Protein AF-A0A355A418-F1 (afdb_monomer_lite)

Secondary structure (DSSP, 8-state):
-HHHH-----STT--EEEESS--PPPTT-HHHHHHHHHHHHTT--HIIIIIHHHHHHHHHHHHTTT--STT---EEEE--THHHHSTTHHHHHTTS---------TTTHHHHHHHHH-

pLDDT: mean 83.94, std 14.79, range [40.25, 97.5]

Sequence (118 aa):
DSFWEGVDIPGSQLSNVVIMRLPFRVPTEPLFQAKWEALQQEGKDPFLNLSLPEAVLKFKQGFGRLIRTKTDRGTVIILDQRVTTKRYGKAFLTSIPGGEIIKATTEQIPILIKKWLE

Foldseek 3Di:
DVLLPDPPDDDPPLAEAEAADQPFDDCPDPVSVVQCVVCVVVVHHCCVVPRLVVSLVSLQSSVCSQCVDPPGHHDYHYNYCCLPPPPSVVSNQVSYDHDDDDDDDPVCVVVVRVVRVD

Radius of gyration: 16.39 Å; chains: 1; bounding box: 40×27×45 Å

Structure (mmCIF, N/CA/C/O backbone):
data_AF-A0A355A418-F1
#
_entry.id   AF-A0A355A418-F1
#
loop_
_atom_site.group_PDB
_atom_site.id
_atom_site.type_symbol
_atom_site.label_atom_id
_atom_site.label_alt_id
_atom_site.label_comp_id
_atom_site.label_asym_id
_atom_site.label_entity_id
_atom_site.label_seq_id
_atom_site.pdbx_PDB_ins_code
_atom_site.Cartn_x
_atom_site.Cartn_y
_atom_site.Cartn_z
_atom_site.occupancy
_atom_site.B_iso_or_equiv
_atom_site.auth_seq_id
_atom_site.auth_comp_id
_atom_site.auth_asym_id
_atom_site.auth_atom_id
_atom_site.pdbx_PDB_model_num
ATOM 1 N N . ASP A 1 1 ? -9.157 12.067 -4.590 1.00 48.84 1 ASP A N 1
ATOM 2 C CA . ASP A 1 1 ? -9.200 10.636 -4.964 1.00 48.84 1 ASP A CA 1
ATOM 3 C C . ASP A 1 1 ? -8.906 10.293 -6.435 1.00 48.84 1 ASP A C 1
ATOM 5 O O . ASP A 1 1 ? -8.824 9.108 -6.748 1.00 48.84 1 ASP A O 1
ATOM 9 N N . SER A 1 2 ? -8.629 11.256 -7.335 1.00 46.16 2 SER A N 1
ATOM 10 C CA . SER A 1 2 ? -8.639 10.987 -8.792 1.00 46.16 2 SER A CA 1
ATOM 11 C C . SER A 1 2 ? -7.573 10.017 -9.336 1.00 46.16 2 SER A C 1
ATOM 13 O O . SER A 1 2 ? -7.851 9.337 -10.321 1.00 46.16 2 SER A O 1
ATOM 15 N N . PHE A 1 3 ? -6.400 9.862 -8.699 1.00 52.38 3 PHE A N 1
ATOM 16 C CA . PHE A 1 3 ? -5.382 8.897 -9.170 1.00 52.38 3 PHE A CA 1
ATOM 17 C C . PHE A 1 3 ? -5.887 7.446 -9.139 1.00 52.38 3 PHE A C 1
ATOM 19 O O . PHE A 1 3 ? -5.535 6.631 -9.987 1.00 52.38 3 PHE A O 1
ATOM 26 N N . TRP A 1 4 ? -6.748 7.128 -8.175 1.00 54.25 4 TRP A N 1
ATOM 27 C CA . TRP A 1 4 ? -7.234 5.770 -7.944 1.00 54.25 4 TRP A CA 1
ATOM 28 C C . TRP A 1 4 ? -8.621 5.521 -8.542 1.00 54.25 4 TRP A C 1
ATOM 30 O O . TRP A 1 4 ? -8.997 4.368 -8.735 1.00 54.25 4 TRP A O 1
ATOM 40 N N . GLU A 1 5 ? -9.362 6.585 -8.864 1.00 46.22 5 GLU A N 1
ATOM 41 C CA . GLU A 1 5 ? -10.752 6.497 -9.323 1.00 46.22 5 GLU A CA 1
ATOM 42 C C . GLU A 1 5 ? -10.939 6.554 -10.842 1.00 46.22 5 GLU A C 1
ATOM 44 O O . GLU A 1 5 ? -12.030 6.237 -11.298 1.00 46.22 5 GLU A O 1
ATOM 49 N N . GLY A 1 6 ? -9.926 6.866 -11.667 1.00 42.81 6 GLY A N 1
ATOM 50 C CA . GLY A 1 6 ? -10.277 7.043 -13.087 1.00 42.81 6 GLY A CA 1
ATOM 51 C C . GLY A 1 6 ? -9.212 7.355 -14.125 1.00 42.81 6 GLY A C 1
ATOM 52 O O . GLY A 1 6 ? -9.585 7.706 -15.234 1.00 42.81 6 GLY A O 1
ATOM 53 N N . VAL A 1 7 ? -7.911 7.221 -13.849 1.00 42.91 7 VAL A N 1
ATOM 54 C CA . VAL A 1 7 ? -6.907 7.423 -14.916 1.00 42.91 7 VAL A CA 1
ATOM 55 C C . VAL A 1 7 ? -6.786 6.177 -15.805 1.00 42.91 7 VAL A C 1
ATOM 57 O O . VAL A 1 7 ? -5.959 5.299 -15.547 1.00 42.91 7 VAL A O 1
ATOM 60 N N . ASP A 1 8 ? -7.648 6.051 -16.811 1.00 44.59 8 ASP A N 1
ATOM 61 C CA . ASP A 1 8 ? -7.378 5.128 -17.914 1.00 44.59 8 ASP A CA 1
ATOM 62 C C . ASP A 1 8 ? -6.150 5.655 -18.662 1.00 44.59 8 ASP A C 1
ATOM 64 O O . ASP A 1 8 ? -6.156 6.772 -19.179 1.00 44.59 8 ASP A O 1
ATOM 68 N N . ILE A 1 9 ? -5.053 4.904 -18.613 1.00 51.28 9 ILE A N 1
ATOM 69 C CA . ILE A 1 9 ? -3.826 5.247 -19.327 1.00 51.28 9 ILE A CA 1
ATOM 70 C C . ILE A 1 9 ? -3.819 4.355 -20.573 1.00 51.28 9 ILE A C 1
ATOM 72 O O . ILE A 1 9 ? -3.606 3.140 -20.440 1.00 51.28 9 ILE A O 1
ATOM 76 N N . PRO A 1 10 ? -4.092 4.920 -21.763 1.00 40.25 10 PRO A N 1
ATOM 77 C CA . PRO A 1 10 ? -4.040 4.176 -23.008 1.00 40.25 10 PRO A CA 1
ATOM 78 C C . PRO A 1 10 ? -2.586 3.870 -23.381 1.00 40.25 10 PRO A C 1
ATOM 80 O O . PRO A 1 10 ? -1.719 4.740 -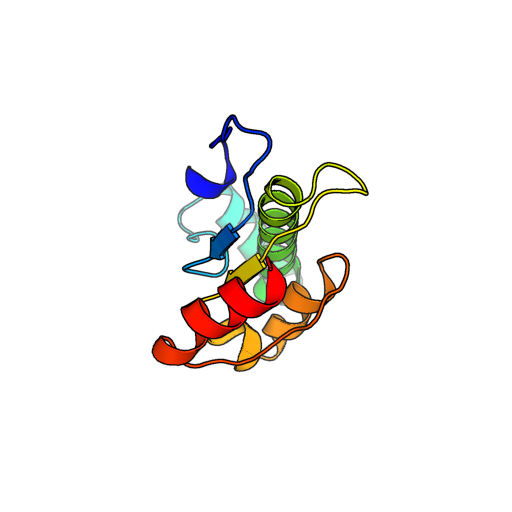23.329 1.00 40.25 10 PRO A O 1
ATOM 83 N N . GLY A 1 11 ? -2.327 2.622 -23.772 1.00 48.25 11 GLY A N 1
ATOM 84 C CA . GLY A 1 11 ? -1.030 2.164 -24.274 1.00 48.25 11 GLY A CA 1
ATOM 85 C C . GLY A 1 11 ? -0.650 0.778 -23.754 1.00 48.25 11 GLY A C 1
ATOM 86 O O . GLY A 1 11 ? -0.771 0.487 -22.568 1.00 48.25 11 GLY A O 1
ATOM 87 N N . SER A 1 12 ? -0.143 -0.076 -24.640 1.00 50.28 12 SER A N 1
ATOM 88 C CA . SER A 1 12 ? 0.363 -1.426 -24.339 1.00 50.28 12 SER A CA 1
ATOM 89 C C . SER A 1 12 ? 1.712 -1.441 -23.594 1.00 50.28 12 SER A C 1
ATOM 91 O O . SER A 1 12 ? 2.288 -2.503 -23.392 1.00 50.28 12 SER A O 1
ATOM 93 N N . GLN A 1 13 ? 2.233 -0.274 -23.199 1.00 54.41 13 GLN A N 1
ATOM 94 C CA . GLN A 1 13 ? 3.591 -0.080 -22.667 1.00 54.41 13 GLN A CA 1
ATOM 95 C C . GLN A 1 13 ? 3.614 0.589 -21.289 1.00 54.41 13 GLN A C 1
ATOM 97 O O . GLN A 1 13 ? 4.573 1.275 -20.933 1.00 54.41 13 GLN A O 1
ATOM 102 N N . LEU A 1 14 ? 2.559 0.425 -20.496 1.00 57.84 14 LEU A N 1
ATOM 103 C CA . LEU A 1 14 ? 2.557 0.914 -19.123 1.00 57.84 14 LEU A CA 1
ATOM 104 C C . LEU A 1 14 ? 3.479 0.023 -18.278 1.00 57.84 14 LEU A C 1
ATOM 106 O O . LEU A 1 14 ? 3.049 -0.946 -17.670 1.00 57.84 14 LEU A O 1
ATOM 110 N N . SER A 1 15 ? 4.775 0.327 -18.307 1.00 67.19 15 SER A N 1
ATOM 111 C CA . SER A 1 15 ? 5.835 -0.479 -17.700 1.00 67.19 15 SER A CA 1
ATOM 112 C C . SER A 1 15 ? 6.219 -0.016 -16.299 1.00 67.19 15 SER A C 1
ATOM 114 O O . SER A 1 15 ? 6.946 -0.727 -15.617 1.00 67.19 15 SER A O 1
ATOM 116 N N . ASN A 1 16 ? 5.751 1.151 -15.841 1.00 77.31 16 ASN A N 1
ATOM 117 C CA . ASN A 1 16 ? 6.149 1.723 -14.554 1.00 77.31 16 ASN A CA 1
ATOM 118 C C . ASN A 1 16 ? 4.975 2.438 -13.867 1.00 77.31 16 ASN A C 1
ATOM 120 O O . ASN A 1 16 ? 4.349 3.320 -14.454 1.00 77.31 16 ASN A O 1
ATOM 124 N N . VAL A 1 17 ? 4.712 2.104 -12.601 1.00 82.00 17 VAL A N 1
ATOM 125 C CA . VAL A 1 17 ? 3.752 2.811 -11.734 1.00 82.00 17 VAL A CA 1
ATOM 126 C C . VAL A 1 17 ? 4.480 3.387 -10.526 1.00 82.00 17 VAL A C 1
ATOM 128 O O . VAL A 1 17 ? 5.213 2.677 -9.843 1.00 82.00 17 VAL A O 1
ATOM 131 N N . VAL A 1 18 ? 4.244 4.665 -10.220 1.00 85.88 18 VAL A N 1
ATOM 132 C CA . VAL A 1 18 ? 4.821 5.336 -9.046 1.00 85.88 18 VAL A CA 1
ATOM 133 C C . VAL A 1 18 ? 3.733 5.635 -8.021 1.00 85.88 18 VAL A C 1
ATOM 135 O O . VAL A 1 18 ? 2.788 6.373 -8.285 1.00 85.88 18 VAL A O 1
ATOM 138 N N . ILE A 1 19 ? 3.882 5.075 -6.825 1.00 87.00 19 ILE A N 1
ATOM 139 C CA . ILE A 1 19 ? 2.992 5.261 -5.682 1.00 87.00 19 ILE A CA 1
ATOM 140 C C . ILE A 1 19 ? 3.688 6.195 -4.697 1.00 87.00 19 ILE A C 1
ATOM 142 O O . ILE A 1 19 ? 4.520 5.784 -3.887 1.00 87.00 19 ILE A O 1
ATOM 146 N N . MET A 1 20 ? 3.326 7.475 -4.762 1.00 88.62 20 MET A N 1
ATOM 147 C CA . MET A 1 20 ? 3.893 8.522 -3.902 1.00 88.62 20 MET A CA 1
ATOM 148 C C . MET A 1 20 ? 3.500 8.354 -2.427 1.00 88.62 20 MET A C 1
ATOM 150 O O . MET A 1 20 ? 4.252 8.723 -1.529 1.00 88.62 20 MET A O 1
ATOM 154 N N . ARG A 1 21 ? 2.295 7.831 -2.174 1.00 90.75 21 ARG A N 1
ATOM 155 C CA . ARG A 1 21 ? 1.716 7.667 -0.837 1.00 90.75 21 ARG A CA 1
ATOM 156 C C . ARG A 1 21 ? 0.764 6.481 -0.796 1.00 90.75 21 ARG A C 1
ATOM 158 O O . ARG A 1 21 ? 0.031 6.242 -1.754 1.00 90.75 21 ARG A O 1
ATOM 165 N N . LEU A 1 22 ? 0.736 5.782 0.338 1.00 92.81 22 LEU A N 1
ATOM 166 C CA . LEU A 1 22 ? -0.264 4.747 0.595 1.00 92.81 22 LEU A CA 1
ATOM 167 C C . LEU A 1 22 ? -1.675 5.363 0.594 1.00 92.81 22 LEU A C 1
ATOM 169 O O . LEU A 1 22 ? -1.866 6.414 1.219 1.00 92.81 22 LEU A O 1
ATOM 173 N N . PRO A 1 23 ? -2.657 4.723 -0.068 1.00 92.06 23 PRO A N 1
ATOM 174 C CA . PRO A 1 23 ? -3.958 5.314 -0.379 1.00 92.06 23 PRO A CA 1
ATOM 175 C C . PRO A 1 23 ? -4.946 5.243 0.795 1.00 92.06 23 PRO A C 1
ATOM 177 O O . PRO A 1 23 ? -6.071 4.769 0.655 1.00 92.06 23 PRO A O 1
ATOM 180 N N . PHE A 1 24 ? -4.525 5.710 1.968 1.00 91.75 24 PHE A N 1
ATOM 181 C CA . PHE A 1 24 ? -5.425 5.910 3.098 1.00 91.75 24 PHE A CA 1
ATOM 182 C C . PHE A 1 24 ? -6.384 7.067 2.803 1.00 91.75 24 PHE A C 1
ATOM 184 O O . PHE A 1 24 ? -5.952 8.116 2.318 1.00 91.75 24 PHE A O 1
ATOM 191 N N . ARG A 1 25 ? -7.676 6.884 3.105 1.00 83.12 25 ARG A N 1
ATOM 192 C CA . ARG A 1 25 ? -8.669 7.962 3.005 1.00 83.12 25 ARG A CA 1
ATOM 193 C C . ARG A 1 25 ? -8.319 9.104 3.955 1.00 83.12 25 ARG A C 1
ATOM 195 O O . ARG A 1 25 ? -7.832 8.879 5.064 1.00 83.12 25 ARG A O 1
ATOM 202 N N . VAL A 1 26 ? -8.623 10.324 3.524 1.00 76.81 26 VAL A N 1
ATOM 203 C CA . VAL A 1 26 ? -8.685 11.471 4.430 1.00 76.81 26 VAL A CA 1
ATOM 204 C C . VAL A 1 26 ? -10.022 11.372 5.175 1.00 76.81 26 VAL A C 1
ATOM 206 O O . VAL A 1 26 ? -11.058 11.266 4.522 1.00 76.81 26 VAL A O 1
ATOM 209 N N . PRO A 1 27 ? -10.036 11.372 6.517 1.00 65.06 27 PRO A N 1
ATOM 210 C CA . PRO A 1 27 ? -11.224 11.061 7.314 1.00 65.06 27 PRO A CA 1
ATOM 211 C C . PRO A 1 27 ? -12.257 12.203 7.365 1.00 65.06 27 PRO A C 1
ATOM 213 O O . PRO A 1 27 ? -12.943 12.367 8.364 1.00 65.06 27 PRO A O 1
ATOM 216 N N . THR A 1 28 ? -12.379 13.014 6.316 1.00 76.19 28 THR A N 1
ATOM 217 C CA . THR A 1 28 ? -13.332 14.136 6.233 1.00 76.19 28 THR A CA 1
ATOM 218 C C . THR A 1 28 ? -14.696 13.730 5.674 1.00 76.19 28 THR A C 1
ATOM 220 O O . THR A 1 28 ? -15.595 14.559 5.595 1.00 76.19 28 THR A O 1
ATOM 223 N N . GLU A 1 29 ? -14.864 12.473 5.263 1.00 84.12 29 GLU A N 1
ATOM 224 C CA . GLU A 1 29 ? -16.124 11.972 4.715 1.00 84.12 29 GLU A CA 1
ATOM 225 C C . GLU A 1 29 ? -17.082 11.516 5.831 1.00 84.12 29 GLU A C 1
ATOM 227 O O . GLU A 1 29 ? -16.728 10.603 6.585 1.00 84.12 29 GLU A O 1
ATOM 232 N N . PRO A 1 30 ? -18.316 12.057 5.906 1.00 88.62 30 PRO A N 1
ATOM 233 C CA . PRO A 1 30 ? -19.260 11.737 6.982 1.00 88.62 30 PRO A CA 1
ATOM 234 C C . PRO A 1 30 ? -19.567 10.241 7.114 1.00 88.62 30 PRO A C 1
ATOM 236 O O . PRO A 1 30 ? -19.633 9.704 8.215 1.00 88.62 30 PRO A O 1
ATOM 239 N N . LEU A 1 31 ? -19.701 9.532 5.987 1.00 89.06 31 LEU A N 1
ATOM 240 C CA . LEU A 1 31 ? -19.976 8.094 6.002 1.00 89.06 31 LEU A CA 1
ATOM 241 C C . LEU A 1 31 ? -18.793 7.284 6.552 1.00 89.06 31 LEU A C 1
ATOM 243 O O . LEU A 1 31 ? -18.993 6.287 7.245 1.00 89.06 31 LEU A O 1
ATOM 247 N N . PHE A 1 32 ? -17.563 7.699 6.242 1.00 90.25 32 PHE A N 1
ATOM 248 C CA . PHE A 1 32 ? -16.368 7.048 6.766 1.00 90.25 32 PHE A CA 1
ATOM 249 C C . PHE A 1 32 ? -16.242 7.280 8.276 1.00 90.25 32 PHE A C 1
ATOM 251 O O . PHE A 1 32 ? -15.950 6.338 9.008 1.00 90.25 32 PHE A O 1
ATOM 258 N N . GLN A 1 33 ? -16.532 8.500 8.743 1.00 91.75 33 GLN A N 1
ATOM 259 C CA . GLN A 1 33 ? -16.566 8.834 10.171 1.00 91.75 33 GLN A CA 1
ATOM 260 C C . GLN A 1 33 ? -17.613 8.008 10.924 1.00 91.75 33 GLN A C 1
ATOM 262 O O . GLN A 1 33 ? -17.281 7.376 11.920 1.00 91.75 33 GLN A O 1
ATOM 267 N N . ALA A 1 34 ? -18.835 7.901 10.397 1.00 93.62 34 ALA A N 1
ATOM 268 C CA . ALA A 1 34 ? -19.884 7.097 11.022 1.00 93.62 34 ALA A CA 1
ATOM 269 C C . ALA A 1 34 ? -19.483 5.615 11.165 1.00 93.62 34 ALA A C 1
ATOM 271 O O . ALA A 1 34 ? -19.667 5.011 12.221 1.00 93.62 34 ALA A O 1
ATOM 272 N N . LYS A 1 35 ? -18.878 5.021 10.124 1.00 93.88 35 LYS A N 1
ATOM 273 C CA . LYS A 1 35 ? -18.355 3.642 10.191 1.00 93.88 35 LYS A CA 1
ATOM 274 C C . LYS A 1 35 ? -17.200 3.504 11.181 1.00 93.88 35 LYS A C 1
ATOM 276 O O . LYS A 1 35 ? -17.071 2.472 11.837 1.00 93.88 35 LYS A O 1
ATOM 281 N N . TRP A 1 36 ? -16.347 4.521 11.260 1.00 94.81 36 TRP A N 1
ATOM 282 C CA . TRP A 1 36 ? -15.236 4.558 12.200 1.00 94.81 36 TRP A CA 1
ATOM 283 C C . TRP A 1 36 ? -15.739 4.548 13.646 1.00 94.81 36 TRP A C 1
ATOM 285 O O . TRP A 1 36 ? -15.317 3.701 14.430 1.00 94.81 36 TRP A O 1
ATOM 295 N N . GLU A 1 37 ? -16.668 5.442 13.983 1.00 95.06 37 GLU A N 1
ATOM 296 C CA . GLU A 1 37 ? -17.265 5.556 15.318 1.00 95.06 37 GLU A CA 1
ATOM 297 C C . GLU A 1 37 ? -18.007 4.281 15.727 1.00 95.06 37 GLU A C 1
ATOM 299 O O . GLU A 1 37 ? -17.833 3.813 16.852 1.00 95.06 37 GLU A O 1
ATOM 304 N N . ALA A 1 38 ? -18.757 3.665 14.808 1.00 96.69 38 ALA A N 1
ATOM 305 C CA . ALA A 1 38 ? -19.436 2.395 15.065 1.00 96.69 38 ALA A CA 1
ATOM 306 C C . ALA A 1 38 ? -18.452 1.289 15.495 1.00 96.69 38 ALA A C 1
ATOM 308 O O . ALA A 1 38 ? -18.674 0.606 16.492 1.00 96.69 38 ALA A O 1
ATOM 309 N N . LEU A 1 39 ? -17.307 1.163 14.812 1.00 96.88 39 LEU A N 1
ATOM 310 C CA . LEU A 1 39 ? -16.274 0.19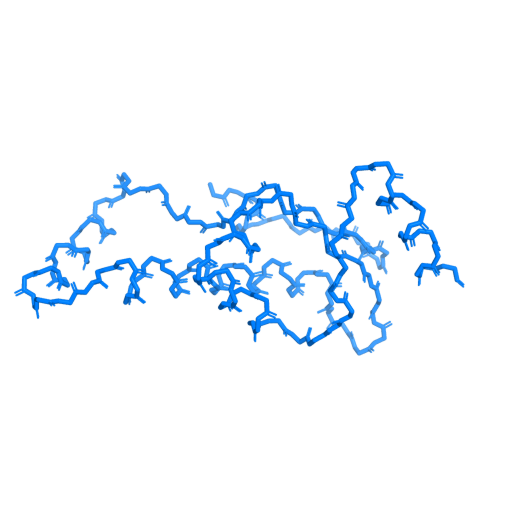0 15.187 1.00 96.88 39 LEU A CA 1
ATOM 311 C C . LEU A 1 39 ? -15.646 0.496 16.553 1.00 96.88 39 LEU A C 1
ATOM 313 O O . LEU A 1 39 ? -15.345 -0.435 17.300 1.00 96.88 39 LEU A O 1
ATOM 317 N N . GLN A 1 40 ? -15.478 1.776 16.904 1.00 96.38 40 GLN A N 1
ATOM 318 C CA . GLN A 1 40 ? -14.991 2.160 18.233 1.00 96.38 40 GLN A CA 1
ATOM 319 C C . GLN A 1 40 ? -15.9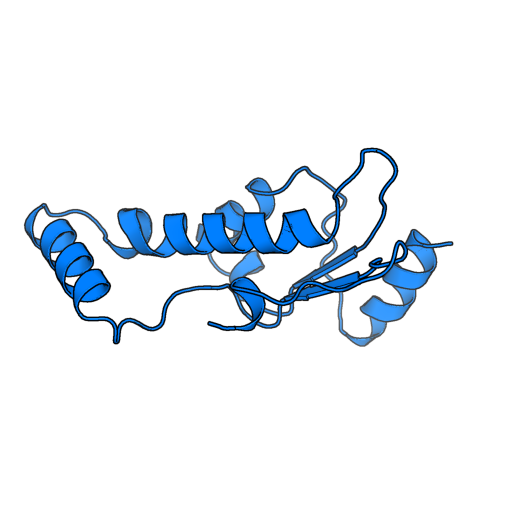93 1.803 19.334 1.00 96.38 40 GLN A C 1
ATOM 321 O O . GLN A 1 40 ? -15.581 1.305 20.380 1.00 96.38 40 GLN A O 1
ATOM 326 N N . GLN A 1 41 ? -17.292 2.012 19.099 1.00 97.44 41 GLN A N 1
ATOM 327 C CA . GLN A 1 41 ? -18.356 1.638 20.040 1.00 97.44 41 GLN A CA 1
ATOM 328 C C . GLN A 1 41 ? -18.414 0.120 20.267 1.00 97.44 41 GLN A C 1
ATOM 330 O 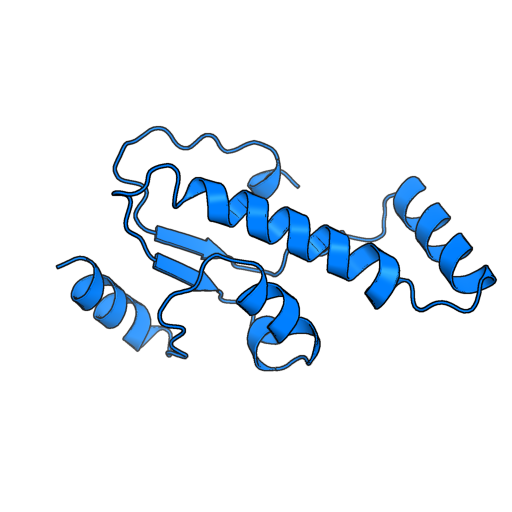O . GLN A 1 41 ? -18.701 -0.329 21.373 1.00 97.44 41 GLN A O 1
ATOM 335 N N . GLU A 1 42 ? -18.062 -0.674 19.254 1.00 97.31 42 GLU A N 1
ATOM 336 C CA . GLU A 1 42 ? -17.900 -2.130 19.357 1.00 97.31 42 GLU A CA 1
ATOM 337 C C . GLU A 1 42 ? -16.575 -2.567 20.022 1.00 97.31 42 GLU A C 1
ATOM 339 O O . GLU A 1 42 ? -16.305 -3.765 20.128 1.00 97.31 42 GLU A O 1
ATOM 344 N N . GLY A 1 43 ? -15.714 -1.630 20.440 1.00 97.25 43 GLY A N 1
ATOM 345 C CA . GLY A 1 43 ? -14.406 -1.920 21.039 1.00 97.25 43 GLY A CA 1
ATOM 346 C C . GLY A 1 43 ? -13.358 -2.446 20.049 1.00 97.25 43 GLY A C 1
ATOM 347 O O . GLY A 1 43 ? -12.349 -3.021 20.462 1.00 97.25 43 GLY A O 1
ATOM 348 N N . LYS A 1 44 ? -13.578 -2.276 18.740 1.00 97.50 44 LYS A N 1
ATOM 349 C CA . LYS A 1 44 ? -12.660 -2.700 17.673 1.00 97.50 44 LYS A CA 1
ATOM 350 C C . LYS A 1 44 ? -11.769 -1.538 17.239 1.00 97.50 44 LYS A C 1
ATOM 352 O O . LYS A 1 44 ? -12.169 -0.382 17.290 1.00 97.50 44 LYS A O 1
ATOM 357 N N . ASP A 1 45 ? -10.571 -1.848 16.742 1.00 96.44 45 ASP A N 1
ATOM 358 C CA . ASP A 1 45 ? -9.679 -0.852 16.132 1.00 96.44 45 ASP A CA 1
ATOM 359 C C . ASP A 1 45 ? -10.150 -0.517 14.699 1.00 96.44 45 ASP A C 1
ATOM 361 O O . ASP A 1 45 ? -9.994 -1.357 13.800 1.00 96.44 45 ASP A O 1
ATOM 365 N N . PRO A 1 46 ? -10.691 0.684 14.424 1.00 95.75 46 PRO A N 1
ATOM 366 C CA . PRO A 1 46 ? -11.187 1.024 13.093 1.00 95.75 46 PRO A CA 1
ATOM 367 C C . PRO A 1 46 ? -10.068 1.171 12.059 1.00 95.75 46 PRO A C 1
ATOM 369 O O . PRO A 1 46 ? -10.299 0.978 10.863 1.00 95.75 46 PRO A O 1
ATOM 372 N N . PHE A 1 47 ? -8.834 1.466 12.480 1.00 95.19 47 PHE A N 1
ATOM 373 C CA . PHE A 1 47 ? -7.711 1.507 11.552 1.00 95.19 47 PHE A CA 1
ATOM 374 C C . PHE A 1 47 ? -7.486 0.125 10.937 1.00 95.19 47 PHE A C 1
ATOM 376 O O . PHE A 1 47 ? -7.402 0.002 9.716 1.00 95.19 47 PHE A O 1
ATOM 383 N N . LEU A 1 48 ? -7.440 -0.920 11.767 1.00 95.94 48 LEU A N 1
ATOM 384 C CA . LEU A 1 48 ? -7.220 -2.295 11.313 1.00 95.94 48 LEU A CA 1
ATOM 385 C C . LEU A 1 48 ? -8.447 -2.909 10.631 1.00 95.94 48 LEU A C 1
ATOM 387 O O . LEU A 1 48 ? -8.280 -3.716 9.720 1.00 95.94 48 LEU A O 1
ATOM 391 N N . ASN A 1 49 ? -9.657 -2.536 11.055 1.00 95.81 49 ASN A N 1
ATOM 392 C CA . ASN A 1 49 ? -10.899 -3.160 10.587 1.00 95.81 49 ASN A CA 1
ATOM 393 C C . ASN A 1 49 ? -11.586 -2.415 9.429 1.00 95.81 49 ASN A C 1
ATOM 395 O O . ASN A 1 49 ? -12.436 -2.999 8.765 1.00 95.81 49 ASN A O 1
ATOM 399 N N . LEU A 1 50 ? -11.218 -1.159 9.157 1.00 94.81 50 LEU A N 1
ATOM 400 C CA . LEU A 1 50 ? -11.818 -0.348 8.090 1.00 94.81 50 LEU A CA 1
ATOM 401 C C . LEU A 1 50 ? -10.756 0.323 7.215 1.00 94.81 50 LEU A C 1
ATOM 403 O O . LEU A 1 50 ? -10.660 0.036 6.023 1.00 94.81 50 LEU A O 1
ATOM 407 N N . SER A 1 51 ? -9.923 1.188 7.799 1.00 95.19 51 SER A N 1
ATOM 408 C CA . SER A 1 51 ? -9.020 2.049 7.020 1.00 95.19 51 SER A CA 1
ATOM 409 C C . SER A 1 51 ? -7.943 1.270 6.260 1.00 95.19 51 SER A C 1
ATOM 411 O O . SER A 1 51 ? -7.722 1.510 5.072 1.00 95.19 51 SER A O 1
ATOM 413 N N . LEU A 1 52 ? -7.282 0.318 6.923 1.00 96.44 52 LEU A N 1
ATOM 414 C CA . LEU A 1 52 ? -6.246 -0.516 6.321 1.00 96.44 52 LEU A CA 1
ATOM 415 C C . LEU A 1 52 ? -6.814 -1.439 5.226 1.00 96.44 52 LEU A C 1
ATOM 417 O O . LEU A 1 52 ? -6.250 -1.422 4.131 1.00 96.44 52 LEU A O 1
ATOM 421 N N . PRO A 1 53 ? -7.910 -2.196 5.444 1.00 95.69 53 PRO A N 1
ATOM 422 C CA . PRO A 1 53 ? -8.546 -2.979 4.385 1.00 95.69 53 PRO A CA 1
ATOM 423 C C . PRO A 1 53 ? -8.936 -2.151 3.155 1.00 95.69 53 PRO A C 1
ATOM 425 O O . PRO A 1 53 ? -8.622 -2.554 2.034 1.00 95.69 53 PRO A O 1
ATOM 428 N N . GLU A 1 54 ? -9.556 -0.980 3.344 1.00 94.44 54 GLU A N 1
ATOM 429 C CA . GLU A 1 54 ? -9.927 -0.102 2.226 1.00 94.44 54 GLU A CA 1
ATOM 430 C C . GLU A 1 54 ? -8.695 0.405 1.462 1.00 94.44 54 GLU A C 1
ATOM 432 O O . GLU A 1 54 ? -8.663 0.360 0.229 1.00 94.44 54 GLU A O 1
ATOM 437 N N . ALA A 1 55 ? -7.647 0.831 2.175 1.00 94.75 55 ALA A N 1
ATOM 438 C CA . ALA A 1 55 ? -6.405 1.280 1.553 1.00 94.75 55 ALA A CA 1
ATOM 439 C C . ALA A 1 55 ? -5.708 0.144 0.782 1.00 94.75 55 ALA A C 1
ATOM 441 O O . ALA A 1 55 ? -5.222 0.354 -0.329 1.00 94.75 55 ALA A O 1
ATOM 442 N N . VAL A 1 56 ? -5.679 -1.074 1.330 1.00 95.31 56 VAL A N 1
ATOM 443 C CA . VAL A 1 56 ? -5.109 -2.248 0.651 1.00 95.31 56 VAL A CA 1
ATOM 444 C C . VAL A 1 56 ? -5.909 -2.596 -0.605 1.00 95.31 56 VAL A C 1
ATOM 446 O O . VAL A 1 56 ? -5.313 -2.880 -1.643 1.00 95.31 56 VAL A O 1
ATOM 449 N N . LEU A 1 57 ? -7.242 -2.535 -0.558 1.00 92.56 57 LEU A N 1
ATOM 450 C CA . LEU A 1 57 ? -8.085 -2.771 -1.733 1.00 92.56 57 LEU A CA 1
ATOM 451 C C . LEU A 1 57 ? -7.786 -1.759 -2.848 1.00 92.56 57 LEU A C 1
ATOM 453 O O . LEU A 1 57 ? -7.559 -2.147 -3.994 1.00 92.56 57 LEU A O 1
ATOM 457 N N . LYS A 1 58 ? -7.710 -0.474 -2.498 1.00 90.44 58 LYS A N 1
ATOM 458 C CA . LYS A 1 58 ? -7.383 0.609 -3.433 1.00 90.44 58 LYS A CA 1
ATOM 459 C C . LYS A 1 58 ? -5.979 0.445 -4.024 1.00 90.44 58 LYS A C 1
ATOM 461 O O . LYS A 1 58 ? -5.787 0.596 -5.228 1.00 90.44 58 LYS A O 1
ATOM 466 N N . PHE A 1 59 ? -5.014 0.038 -3.200 1.00 90.88 59 PHE A N 1
ATOM 467 C CA . PHE A 1 59 ? -3.657 -0.291 -3.637 1.00 90.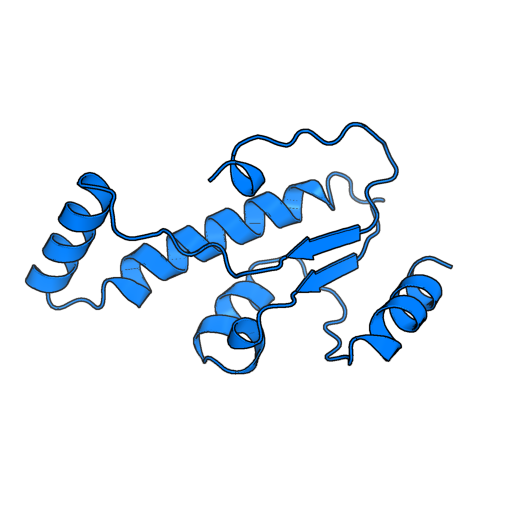88 59 PHE A CA 1
ATOM 468 C C . PHE A 1 59 ? -3.641 -1.433 -4.664 1.00 90.88 59 PHE A C 1
ATOM 470 O O . PHE A 1 59 ? -3.041 -1.278 -5.729 1.00 90.88 59 PHE A O 1
ATOM 477 N N . LYS A 1 60 ? -4.354 -2.541 -4.401 1.00 88.56 60 LYS A N 1
ATOM 478 C CA . LYS A 1 60 ? -4.492 -3.657 -5.356 1.00 88.56 60 LYS A CA 1
ATOM 479 C C . LYS A 1 60 ? -5.091 -3.204 -6.687 1.00 88.56 60 LYS A C 1
ATOM 481 O O . LYS A 1 60 ? -4.629 -3.633 -7.739 1.00 88.56 60 LYS A O 1
ATOM 486 N N . GLN A 1 61 ? -6.100 -2.335 -6.651 1.00 85.31 61 GLN A N 1
ATOM 487 C CA . GLN A 1 61 ? -6.737 -1.813 -7.862 1.00 85.31 61 GLN A CA 1
ATOM 488 C C . GLN A 1 61 ? -5.766 -0.985 -8.709 1.00 85.31 61 GLN A C 1
ATOM 490 O O . GLN A 1 61 ? -5.721 -1.169 -9.922 1.00 85.31 61 GLN A O 1
ATOM 495 N N . GLY A 1 62 ? -4.954 -0.113 -8.097 1.00 81.00 62 GLY A N 1
ATOM 496 C CA . GLY A 1 62 ? -3.923 0.617 -8.843 1.00 81.00 62 GLY A CA 1
ATOM 497 C C . GLY A 1 62 ? -2.819 -0.296 -9.375 1.00 81.00 62 GLY A C 1
ATOM 498 O O . GLY A 1 62 ? -2.378 -0.105 -10.503 1.00 81.00 62 GLY A O 1
ATOM 499 N N . PHE A 1 63 ? -2.435 -1.336 -8.628 1.00 81.25 63 PHE A N 1
ATOM 500 C CA . PHE A 1 63 ? -1.501 -2.353 -9.117 1.00 81.25 63 PHE A CA 1
ATOM 501 C C . PHE A 1 63 ? -2.049 -3.097 -10.346 1.00 81.25 63 PHE A C 1
ATOM 503 O O . PHE A 1 63 ? -1.336 -3.272 -11.331 1.00 81.25 63 PHE A O 1
ATOM 510 N N . GLY A 1 64 ? -3.330 -3.479 -10.336 1.00 78.88 64 GLY A N 1
ATOM 511 C CA . GLY A 1 64 ? -3.988 -4.149 -11.465 1.00 78.88 64 GLY A CA 1
ATOM 512 C C . GLY A 1 64 ? -4.059 -3.311 -12.749 1.00 78.88 64 GLY A C 1
ATOM 513 O O . GLY A 1 64 ? -4.325 -3.853 -13.816 1.00 78.88 64 GLY A O 1
ATOM 514 N N . ARG A 1 65 ? -3.783 -1.999 -12.685 1.00 75.69 65 ARG A N 1
ATOM 515 C CA . ARG A 1 65 ? -3.639 -1.162 -13.887 1.00 75.69 65 ARG A CA 1
ATOM 516 C C . ARG A 1 65 ? -2.323 -1.417 -14.628 1.00 75.69 65 ARG A C 1
ATOM 518 O O . ARG A 1 65 ? -2.298 -1.184 -15.837 1.00 75.69 65 ARG A O 1
ATOM 525 N N . LEU A 1 66 ? -1.280 -1.871 -13.919 1.00 75.38 66 LEU A N 1
ATOM 526 C CA . LEU A 1 66 ? 0.040 -2.202 -14.469 1.00 75.38 66 LEU A CA 1
ATOM 527 C C . LEU A 1 66 ? 0.037 -3.573 -15.155 1.00 75.38 66 LEU A C 1
ATOM 529 O O . LEU A 1 66 ? 0.493 -3.690 -16.283 1.00 75.38 66 LEU A O 1
ATOM 533 N N . ILE A 1 67 ? -0.471 -4.603 -14.472 1.00 75.50 67 ILE A N 1
ATOM 534 C CA . ILE A 1 67 ? -0.461 -5.988 -14.963 1.00 75.50 67 ILE A CA 1
ATOM 535 C C . ILE A 1 67 ? -1.893 -6.391 -15.321 1.00 75.50 67 ILE A C 1
ATOM 537 O O . ILE A 1 67 ? -2.687 -6.712 -14.435 1.00 75.50 67 ILE A O 1
ATOM 541 N N . ARG A 1 68 ? -2.228 -6.356 -16.617 1.00 76.12 68 ARG A N 1
ATOM 542 C CA . ARG A 1 68 ? -3.564 -6.667 -17.160 1.00 76.12 68 ARG A CA 1
ATOM 543 C C . ARG A 1 68 ? -3.607 -8.042 -17.825 1.00 76.12 68 ARG A C 1
ATOM 545 O O . ARG A 1 68 ? -4.634 -8.716 -17.786 1.00 76.12 68 ARG A O 1
ATOM 552 N N . THR A 1 69 ? -2.497 -8.470 -18.419 1.00 76.12 69 THR A N 1
ATOM 553 C CA . THR A 1 69 ? -2.337 -9.769 -19.080 1.00 76.12 69 THR A CA 1
ATOM 554 C C . THR A 1 69 ? -1.206 -10.584 -18.450 1.00 76.12 69 THR A C 1
ATOM 556 O O . THR A 1 69 ? -0.355 -10.058 -17.738 1.00 76.12 69 THR A O 1
ATOM 559 N N . LYS A 1 70 ? -1.166 -11.895 -18.729 1.00 77.50 70 LYS A N 1
ATOM 560 C CA . LYS A 1 70 ? -0.101 -12.791 -18.233 1.00 77.50 70 LYS A CA 1
ATOM 561 C C . LYS A 1 70 ? 1.288 -12.466 -18.796 1.00 77.50 70 LYS A C 1
ATOM 563 O O . LYS A 1 70 ? 2.278 -12.941 -18.252 1.00 77.50 70 LYS A O 1
ATOM 568 N N . THR A 1 71 ? 1.352 -11.730 -19.902 1.00 79.88 71 THR A N 1
ATOM 569 C CA . THR A 1 71 ? 2.602 -11.354 -20.574 1.00 79.88 71 THR A CA 1
ATOM 570 C C . THR A 1 71 ? 3.093 -9.969 -20.178 1.00 79.88 71 THR A C 1
ATOM 572 O O . THR A 1 71 ? 4.218 -9.615 -20.528 1.00 79.88 71 THR A O 1
ATOM 575 N N . ASP A 1 72 ? 2.281 -9.195 -19.454 1.00 78.56 72 ASP A N 1
ATOM 576 C CA . ASP A 1 72 ? 2.664 -7.854 -19.031 1.00 78.56 72 ASP A CA 1
ATOM 577 C C . ASP A 1 72 ? 3.817 -7.931 -18.029 1.00 78.56 72 ASP A C 1
ATOM 579 O O . ASP A 1 72 ? 3.849 -8.772 -17.126 1.00 78.56 72 ASP A O 1
ATOM 583 N N . ARG A 1 73 ? 4.773 -7.020 -18.189 1.00 80.19 73 ARG A N 1
ATOM 584 C CA . ARG A 1 73 ? 5.883 -6.815 -17.262 1.00 80.19 73 ARG A CA 1
ATOM 585 C C . ARG A 1 73 ? 5.979 -5.336 -16.943 1.00 80.19 73 ARG A C 1
ATOM 587 O O . ARG A 1 73 ? 5.759 -4.490 -17.805 1.00 80.19 73 ARG A O 1
ATOM 594 N N . GLY A 1 74 ? 6.354 -5.032 -15.711 1.00 83.12 74 GLY A N 1
ATOM 595 C CA . GLY A 1 74 ? 6.587 -3.662 -15.293 1.00 83.12 74 GLY A CA 1
ATOM 596 C C . GLY A 1 74 ? 7.194 -3.577 -13.906 1.00 83.12 74 GLY A C 1
ATOM 597 O O . GLY A 1 74 ? 7.493 -4.597 -13.284 1.00 83.12 74 GLY A O 1
ATOM 598 N N . THR A 1 75 ? 7.371 -2.351 -13.431 1.00 86.69 75 THR A N 1
ATOM 599 C CA . THR A 1 75 ? 7.861 -2.043 -12.093 1.00 86.69 75 THR A CA 1
ATOM 600 C C . THR A 1 75 ? 6.855 -1.183 -11.335 1.00 86.69 75 THR A C 1
ATOM 602 O O . THR A 1 75 ? 6.108 -0.386 -11.911 1.00 86.69 75 THR A O 1
ATOM 605 N N . VAL A 1 76 ? 6.834 -1.348 -10.013 1.00 87.81 76 VAL A N 1
ATOM 606 C CA . VAL A 1 76 ? 6.089 -0.477 -9.102 1.00 87.81 76 VAL A CA 1
ATOM 607 C C . VAL A 1 76 ? 7.073 0.157 -8.140 1.00 87.81 76 VAL A C 1
ATOM 609 O O . VAL A 1 76 ? 7.769 -0.532 -7.398 1.00 87.81 76 VAL A O 1
ATOM 612 N N . ILE A 1 77 ? 7.100 1.481 -8.129 1.00 89.88 77 ILE A N 1
ATOM 613 C CA . ILE A 1 77 ? 7.960 2.277 -7.265 1.00 89.88 77 ILE A CA 1
ATOM 614 C C . ILE A 1 77 ? 7.094 2.831 -6.140 1.00 89.88 77 ILE A C 1
ATOM 616 O O . ILE A 1 77 ? 6.177 3.607 -6.391 1.00 89.88 77 ILE A O 1
ATOM 620 N N . ILE A 1 78 ? 7.375 2.455 -4.894 1.00 91.44 78 ILE A N 1
ATOM 621 C CA . ILE A 1 78 ? 6.647 2.955 -3.722 1.00 91.44 78 ILE A CA 1
ATOM 622 C C . ILE A 1 78 ? 7.559 3.917 -2.965 1.00 91.44 78 ILE A C 1
ATOM 624 O O . ILE A 1 78 ? 8.544 3.495 -2.366 1.00 91.44 78 ILE A O 1
ATOM 628 N N . LEU A 1 79 ? 7.217 5.206 -2.965 1.00 92.00 79 LEU A N 1
ATOM 629 C CA . LEU A 1 79 ? 8.002 6.250 -2.289 1.00 92.00 79 LEU A CA 1
ATOM 630 C C . LEU A 1 79 ? 7.551 6.504 -0.842 1.00 92.00 79 LEU A C 1
ATOM 632 O O . LEU A 1 79 ? 8.117 7.336 -0.134 1.00 92.00 79 LEU A O 1
ATOM 636 N N . ASP A 1 80 ? 6.547 5.767 -0.370 1.00 93.12 80 ASP A N 1
ATOM 637 C CA . ASP A 1 80 ? 6.052 5.864 0.997 1.00 93.12 80 ASP A CA 1
ATOM 638 C C . ASP A 1 80 ? 6.806 4.917 1.937 1.00 93.12 80 ASP A C 1
ATOM 640 O O . ASP A 1 80 ? 6.558 3.709 1.974 1.00 93.12 80 ASP A O 1
ATOM 644 N N . GLN A 1 81 ? 7.694 5.473 2.765 1.00 93.12 81 GLN A N 1
ATOM 645 C CA . GLN A 1 81 ? 8.495 4.700 3.721 1.00 93.12 81 GLN A CA 1
ATOM 646 C C . GLN A 1 81 ? 7.652 3.880 4.708 1.00 93.12 81 GLN A C 1
ATOM 648 O O . GLN A 1 81 ? 8.154 2.908 5.281 1.00 93.12 81 GLN A O 1
ATOM 653 N N . ARG A 1 82 ? 6.371 4.218 4.918 1.00 95.50 82 ARG A N 1
ATOM 654 C CA . ARG A 1 82 ? 5.476 3.464 5.811 1.00 95.50 82 ARG A CA 1
ATOM 655 C C . ARG A 1 82 ? 5.293 2.018 5.361 1.00 95.50 82 ARG A C 1
ATOM 657 O O . ARG A 1 82 ? 5.062 1.165 6.213 1.00 95.50 82 ARG A O 1
ATOM 664 N N . VAL A 1 83 ? 5.468 1.722 4.070 1.00 94.00 83 VAL A N 1
ATOM 665 C CA . VAL A 1 83 ? 5.376 0.350 3.548 1.00 94.00 83 VAL A CA 1
ATOM 666 C C . VAL A 1 83 ? 6.451 -0.578 4.129 1.00 94.00 83 VAL A C 1
ATOM 668 O O . VAL A 1 83 ? 6.200 -1.766 4.303 1.00 94.00 83 VAL A O 1
ATOM 671 N N . THR A 1 84 ? 7.622 -0.037 4.490 1.00 93.25 84 THR A N 1
ATOM 672 C CA . THR A 1 84 ? 8.720 -0.807 5.104 1.00 93.25 84 THR A CA 1
ATOM 673 C C . THR A 1 84 ? 8.856 -0.573 6.608 1.00 93.25 84 THR A C 1
ATOM 675 O O . THR A 1 84 ? 9.293 -1.466 7.324 1.00 93.25 84 THR A O 1
ATOM 678 N N . THR A 1 85 ? 8.487 0.609 7.109 1.00 95.19 85 THR A N 1
ATOM 679 C CA . THR A 1 85 ? 8.726 0.998 8.513 1.00 95.19 85 THR A CA 1
ATOM 680 C C . THR A 1 85 ? 7.568 0.677 9.455 1.00 95.19 85 THR A C 1
ATOM 682 O O . THR A 1 85 ? 7.778 0.551 10.661 1.00 95.19 85 THR A O 1
ATOM 685 N N . LYS A 1 86 ? 6.331 0.561 8.953 1.00 96.88 86 LYS A N 1
ATOM 686 C CA . LYS A 1 86 ? 5.152 0.262 9.778 1.00 96.88 86 LYS A CA 1
ATOM 687 C C . LYS A 1 86 ? 4.761 -1.203 9.640 1.00 96.88 86 LYS A C 1
ATOM 689 O O . LYS A 1 86 ? 4.777 -1.760 8.549 1.00 96.88 86 LYS A O 1
ATOM 694 N N . ARG A 1 87 ? 4.309 -1.811 10.744 1.00 95.19 87 ARG A N 1
ATOM 695 C CA . ARG A 1 87 ? 3.881 -3.223 10.787 1.00 95.19 87 ARG A CA 1
ATOM 696 C C . ARG A 1 87 ? 2.796 -3.550 9.754 1.00 95.19 87 ARG A C 1
ATOM 698 O O . ARG A 1 87 ? 2.839 -4.612 9.141 1.00 95.19 87 ARG A O 1
ATOM 705 N N . TYR A 1 88 ? 1.856 -2.630 9.531 1.00 96.25 88 TYR A N 1
ATOM 706 C CA . TYR A 1 88 ? 0.799 -2.798 8.529 1.00 96.25 88 TYR A CA 1
ATOM 707 C C . TYR A 1 88 ? 1.315 -2.749 7.084 1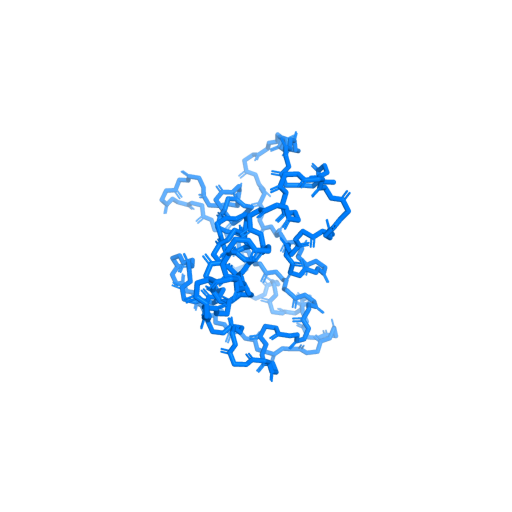.00 96.25 88 TYR A C 1
ATOM 709 O O . TYR A 1 88 ? 0.605 -3.170 6.179 1.00 96.25 88 TYR A O 1
ATOM 717 N N . GLY A 1 89 ? 2.531 -2.245 6.841 1.00 95.25 89 GLY A N 1
ATOM 718 C CA . GLY A 1 89 ? 3.122 -2.146 5.506 1.00 95.25 89 GLY A CA 1
ATOM 719 C C . GLY A 1 89 ? 3.205 -3.504 4.807 1.00 95.25 89 GLY A C 1
ATOM 720 O O . GLY A 1 89 ? 2.932 -3.605 3.611 1.00 95.25 89 GLY A O 1
ATOM 721 N N . LYS A 1 90 ? 3.423 -4.574 5.587 1.00 94.12 90 LYS A N 1
ATOM 722 C CA . LYS A 1 90 ? 3.376 -5.960 5.105 1.00 94.12 90 LYS A CA 1
ATOM 723 C C . LYS A 1 90 ? 2.053 -6.287 4.411 1.00 94.12 90 LYS A C 1
ATOM 725 O O . LYS A 1 90 ? 2.087 -6.969 3.396 1.00 94.12 90 LYS A O 1
ATOM 730 N N . ALA A 1 91 ? 0.923 -5.770 4.906 1.00 95.88 91 ALA A N 1
ATOM 731 C CA . ALA A 1 91 ? -0.386 -6.022 4.311 1.00 95.88 91 ALA A CA 1
ATOM 732 C C . ALA A 1 91 ? -0.454 -5.539 2.858 1.00 95.88 91 ALA A C 1
ATOM 734 O O . ALA A 1 91 ? -1.046 -6.226 2.039 1.00 95.88 91 ALA A O 1
ATOM 735 N N . PHE A 1 92 ? 0.196 -4.418 2.519 1.00 94.62 92 PHE A N 1
ATOM 736 C CA . PHE A 1 92 ? 0.279 -3.921 1.143 1.00 94.62 92 PHE A CA 1
ATOM 737 C C . PHE A 1 92 ? 1.170 -4.811 0.274 1.00 94.62 92 PHE A C 1
ATOM 739 O O . PHE A 1 92 ? 0.755 -5.225 -0.806 1.00 94.62 92 PHE A O 1
ATOM 746 N N . LEU A 1 93 ? 2.365 -5.163 0.754 1.00 91.88 93 LEU A N 1
ATOM 747 C CA . LEU A 1 93 ? 3.321 -5.973 -0.010 1.00 91.88 93 LEU A CA 1
ATOM 748 C C . LEU A 1 93 ? 2.796 -7.386 -0.297 1.00 91.88 93 LEU A C 1
ATOM 750 O O . LEU A 1 93 ? 2.999 -7.904 -1.386 1.00 91.88 93 LEU A O 1
ATOM 754 N N . THR A 1 94 ? 2.068 -7.992 0.645 1.00 92.31 94 THR A N 1
ATOM 755 C CA . THR A 1 94 ? 1.453 -9.317 0.454 1.00 92.31 94 THR A CA 1
ATOM 756 C C . THR A 1 94 ? 0.130 -9.266 -0.311 1.00 92.31 94 THR A C 1
ATOM 758 O O . THR A 1 94 ? -0.464 -10.307 -0.573 1.00 92.31 94 THR A O 1
ATOM 761 N N . SER A 1 95 ? -0.392 -8.071 -0.607 1.00 91.19 95 SER A N 1
ATOM 762 C CA . SER A 1 95 ? -1.691 -7.902 -1.271 1.00 91.19 95 SER A CA 1
ATOM 763 C C . SER A 1 95 ? -1.625 -8.105 -2.787 1.00 91.19 95 SER A C 1
ATOM 765 O O . SER A 1 95 ? -2.647 -8.412 -3.405 1.00 91.19 95 SER A O 1
ATOM 767 N N . ILE A 1 96 ? -0.445 -7.929 -3.374 1.00 86.75 96 ILE A N 1
ATOM 768 C CA . ILE A 1 96 ? -0.205 -7.984 -4.815 1.00 86.75 96 ILE A CA 1
ATOM 769 C C . ILE A 1 96 ? 0.370 -9.348 -5.215 1.00 86.75 96 ILE A C 1
ATOM 771 O O . ILE A 1 96 ? 1.042 -9.983 -4.396 1.00 86.75 96 ILE A O 1
ATOM 775 N N . PRO A 1 97 ? 0.101 -9.827 -6.448 1.00 76.44 97 PRO A N 1
ATOM 776 C CA . PRO A 1 97 ? 0.800 -10.990 -6.979 1.00 76.44 97 PRO A CA 1
ATOM 777 C C . PRO A 1 97 ? 2.298 -10.677 -6.944 1.00 76.44 97 PRO A C 1
ATOM 779 O O . PRO A 1 97 ? 2.701 -9.569 -7.289 1.00 76.44 97 PRO A O 1
ATOM 782 N N . GLY A 1 98 ? 3.078 -11.611 -6.399 1.00 72.19 98 GLY A N 1
ATOM 783 C CA . GLY A 1 98 ? 4.453 -11.372 -5.970 1.00 72.19 98 GLY A CA 1
ATOM 784 C C . GLY A 1 98 ? 5.399 -10.822 -7.044 1.00 72.19 98 GLY A C 1
ATOM 785 O O . GLY A 1 98 ? 5.073 -10.674 -8.215 1.00 72.19 98 GLY A O 1
ATOM 786 N N . GLY A 1 99 ? 6.621 -10.543 -6.615 1.00 80.06 99 GLY A N 1
ATOM 787 C CA . GLY A 1 99 ? 7.706 -10.019 -7.433 1.00 80.06 99 GLY A CA 1
ATOM 788 C C . GLY A 1 99 ? 8.915 -9.769 -6.543 1.00 80.06 99 GLY A C 1
ATOM 789 O O . GLY A 1 99 ? 8.832 -9.913 -5.318 1.00 80.06 99 GLY A O 1
ATOM 790 N N . GLU A 1 100 ? 10.043 -9.407 -7.139 1.00 87.88 100 GLU A N 1
ATOM 791 C CA . GLU A 1 100 ? 11.213 -9.024 -6.359 1.00 87.88 100 GLU A CA 1
ATOM 792 C C . GLU A 1 100 ? 10.971 -7.654 -5.709 1.00 87.88 100 GLU A C 1
ATOM 794 O O . GLU A 1 100 ? 10.747 -6.653 -6.390 1.00 87.88 100 GLU A O 1
ATOM 799 N N . ILE A 1 101 ? 10.978 -7.607 -4.375 1.00 90.44 101 ILE A N 1
ATOM 800 C CA . ILE A 1 101 ? 10.831 -6.360 -3.618 1.00 90.44 101 ILE A CA 1
ATOM 801 C C . ILE A 1 101 ? 12.226 -5.885 -3.225 1.00 90.44 101 ILE A C 1
ATOM 803 O O . ILE A 1 101 ? 12.862 -6.466 -2.347 1.00 90.44 101 ILE A O 1
ATOM 807 N N . ILE A 1 102 ? 12.676 -4.798 -3.848 1.00 92.19 102 ILE A N 1
ATOM 808 C CA . ILE A 1 102 ? 13.999 -4.217 -3.613 1.00 92.19 102 ILE A CA 1
ATOM 809 C C . ILE A 1 102 ? 13.840 -2.881 -2.888 1.00 92.19 102 ILE A C 1
ATOM 811 O O . ILE A 1 102 ? 13.111 -1.995 -3.335 1.00 92.19 102 ILE A O 1
ATOM 815 N N . LYS A 1 103 ? 14.546 -2.712 -1.765 1.00 92.81 103 LYS A N 1
ATOM 816 C CA . LYS A 1 103 ? 14.709 -1.401 -1.128 1.00 92.81 103 LYS A CA 1
ATOM 817 C C . LYS A 1 103 ? 15.914 -0.710 -1.759 1.00 92.81 103 LYS A C 1
ATOM 819 O O . LYS A 1 103 ? 17.022 -1.228 -1.670 1.00 92.81 103 LYS A O 1
ATOM 824 N N . ALA A 1 104 ? 15.688 0.449 -2.363 1.00 91.94 104 ALA A N 1
ATOM 825 C CA . ALA A 1 104 ? 16.697 1.185 -3.114 1.00 91.94 104 ALA A CA 1
ATOM 826 C C . ALA A 1 104 ? 16.665 2.678 -2.766 1.00 91.94 104 ALA A C 1
ATOM 828 O O . ALA A 1 104 ? 15.633 3.197 -2.329 1.00 91.94 104 ALA A O 1
ATOM 829 N N . THR A 1 105 ? 17.789 3.367 -2.953 1.00 92.50 105 THR A N 1
ATOM 830 C CA . THR A 1 105 ? 17.838 4.836 -2.928 1.00 92.50 105 THR A CA 1
ATOM 831 C C . THR A 1 105 ? 17.320 5.413 -4.244 1.00 92.50 105 THR A C 1
ATOM 833 O O . THR A 1 105 ? 17.221 4.708 -5.251 1.00 92.50 105 THR A O 1
ATOM 836 N N . THR A 1 106 ? 17.012 6.710 -4.266 1.00 87.75 106 THR A N 1
ATOM 837 C CA . THR A 1 106 ? 16.538 7.387 -5.480 1.00 87.75 106 THR A CA 1
ATOM 838 C C . THR A 1 106 ? 17.549 7.293 -6.625 1.00 87.75 106 THR A C 1
ATOM 840 O O . THR A 1 106 ? 17.137 7.134 -7.771 1.00 87.75 106 THR A O 1
ATOM 843 N N . GLU A 1 107 ? 18.858 7.309 -6.340 1.00 91.19 107 GLU A N 1
ATOM 844 C CA . GLU A 1 107 ? 19.894 7.159 -7.373 1.00 91.19 107 GLU A CA 1
ATOM 845 C C . GLU A 1 107 ? 19.930 5.744 -7.974 1.00 91.19 107 GLU A C 1
ATOM 847 O O . GLU A 1 107 ? 20.278 5.569 -9.140 1.00 91.19 107 GLU A O 1
ATOM 852 N N . GLN A 1 108 ? 19.556 4.725 -7.196 1.00 92.94 108 GLN A N 1
ATOM 853 C CA . GLN A 1 108 ? 19.560 3.326 -7.631 1.00 92.94 108 GLN A CA 1
ATOM 854 C C . GLN A 1 108 ? 18.331 2.959 -8.473 1.00 92.94 108 GLN A C 1
ATOM 856 O O . GLN A 1 108 ? 18.415 2.060 -9.310 1.00 92.94 108 GLN A O 1
ATOM 861 N N . ILE A 1 109 ? 17.195 3.638 -8.272 1.00 88.50 109 ILE A N 1
ATOM 862 C CA . ILE A 1 109 ? 15.919 3.314 -8.931 1.00 88.50 109 ILE A CA 1
ATOM 863 C C . ILE A 1 109 ? 16.046 3.259 -10.468 1.00 88.50 109 ILE A C 1
ATOM 865 O O . ILE A 1 109 ? 15.673 2.230 -11.035 1.00 88.50 109 ILE A O 1
ATOM 869 N N . PRO A 1 110 ? 16.601 4.273 -11.168 1.00 87.19 110 PRO A N 1
ATOM 870 C CA . PRO A 1 110 ? 16.721 4.226 -12.628 1.00 87.19 110 PRO A CA 1
ATOM 871 C C . PRO A 1 110 ? 17.580 3.057 -13.128 1.00 87.19 110 PRO A C 1
ATOM 873 O O . PRO A 1 110 ? 17.266 2.450 -14.150 1.00 87.19 110 PRO A O 1
ATOM 876 N N . ILE A 1 111 ? 18.639 2.713 -12.388 1.00 91.69 111 ILE A N 1
ATOM 877 C CA . ILE A 1 111 ? 19.559 1.616 -12.724 1.00 91.69 111 ILE A CA 1
ATOM 878 C C . ILE A 1 111 ? 18.833 0.270 -12.625 1.00 91.69 111 ILE A C 1
ATOM 880 O O . ILE A 1 111 ? 18.948 -0.568 -13.519 1.00 91.69 111 ILE A O 1
ATOM 884 N N . LEU A 1 112 ? 18.059 0.074 -11.555 1.00 91.12 112 LEU A N 1
ATOM 885 C CA . LEU A 1 112 ? 17.298 -1.154 -11.322 1.00 91.12 112 LEU A CA 1
ATOM 886 C C . LEU A 1 112 ? 16.176 -1.339 -12.346 1.00 91.12 112 LEU A C 1
ATOM 888 O O . LEU A 1 112 ? 15.999 -2.442 -12.854 1.00 91.12 112 LEU A O 1
ATOM 892 N N . ILE A 1 113 ? 15.456 -0.264 -12.682 1.00 86.44 113 ILE A N 1
ATOM 893 C CA . ILE A 1 113 ? 14.394 -0.308 -13.696 1.00 86.44 113 ILE A CA 1
ATOM 894 C C . ILE A 1 113 ? 14.973 -0.690 -15.055 1.00 86.44 113 ILE A C 1
ATOM 896 O O . ILE A 1 113 ? 14.434 -1.577 -15.713 1.00 86.44 113 ILE A O 1
ATOM 900 N N . LYS A 1 114 ? 16.090 -0.067 -15.452 1.00 86.25 114 LYS A N 1
ATOM 901 C CA . LYS A 1 114 ? 16.768 -0.389 -16.710 1.00 86.25 114 LYS A CA 1
ATOM 902 C C . LYS A 1 114 ? 17.175 -1.864 -16.757 1.00 86.25 114 LYS A C 1
ATOM 904 O O . LYS A 1 114 ? 16.821 -2.552 -17.701 1.00 86.25 114 LYS A O 1
ATOM 909 N N . LYS A 1 115 ? 17.817 -2.364 -15.695 1.00 88.81 115 LYS A N 1
ATOM 910 C CA . LYS A 1 115 ? 18.236 -3.771 -15.575 1.00 88.81 115 LYS A CA 1
ATOM 911 C C . LYS A 1 115 ? 17.071 -4.773 -15.634 1.00 88.81 115 LYS A C 1
ATOM 913 O O . LYS A 1 115 ? 17.294 -5.922 -15.984 1.00 88.81 115 LYS A O 1
ATOM 918 N N . TRP A 1 116 ? 15.868 -4.384 -15.210 1.00 86.19 116 TRP A N 1
ATOM 919 C CA . TRP A 1 116 ? 14.696 -5.266 -15.204 1.00 86.19 116 TRP A CA 1
ATOM 920 C C . TRP A 1 116 ? 13.944 -5.289 -16.539 1.00 86.19 116 TRP A C 1
ATOM 922 O O . TRP A 1 116 ? 13.337 -6.302 -16.889 1.00 86.19 116 TRP A O 1
ATOM 932 N N . LEU A 1 117 ? 13.918 -4.154 -17.240 1.00 78.69 117 LEU A N 1
ATOM 933 C CA . LEU A 1 117 ? 13.188 -4.008 -18.499 1.00 78.69 117 LEU A CA 1
ATOM 934 C C . LEU A 1 117 ? 14.008 -4.437 -19.726 1.00 78.69 117 LEU A C 1
ATOM 936 O O . LEU A 1 117 ? 13.397 -4.792 -20.734 1.00 78.69 117 LEU A O 1
ATOM 940 N N . GLU A 1 118 ? 15.340 -4.386 -19.641 1.00 79.31 118 GLU A N 1
ATOM 941 C CA . GLU A 1 118 ? 16.287 -4.929 -20.634 1.00 79.31 118 GLU A CA 1
ATOM 942 C C . GLU A 1 118 ? 16.540 -6.428 -20.417 1.00 79.31 118 GLU A C 1
ATOM 944 O O . GLU A 1 118 ? 16.545 -7.165 -21.430 1.00 79.31 118 GLU A O 1
#